Protein AF-A0A386C7F2-F1 (afdb_monomer_lite)

Radius of gyration: 21.05 Å; chains: 1; bounding box: 78×42×38 Å

Foldseek 3Di:
DPPPDDDDDDLVRVLQVLLCCQVVCPPPDQADEDACLQQPLVSVLSNVVSRHDHHPDWDAQPPPVVVVDRPDPRTDQPVNVQVSCVVSVHHDADADPVRDGDDPVVVVCSNPDDDHDDDDDDDDDDDDDDDPPDDD

Structure (mmCIF, N/CA/C/O backbone):
data_AF-A0A386C7F2-F1
#
_entry.id   AF-A0A386C7F2-F1
#
loop_
_atom_site.group_PDB
_atom_site.id
_atom_site.type_symbol
_atom_site.label_atom_id
_atom_site.label_alt_id
_atom_site.label_comp_id
_atom_site.label_asym_id
_atom_site.label_entity_id
_atom_site.label_seq_id
_atom_site.pdbx_PDB_ins_code
_atom_site.Cartn_x
_atom_site.Cartn_y
_atom_site.Cartn_z
_atom_site.occupancy
_atom_site.B_iso_or_equiv
_atom_site.auth_seq_id
_atom_site.auth_comp_id
_atom_site.auth_asym_id
_atom_site.auth_atom_id
_atom_site.pdbx_PDB_model_num
ATOM 1 N N . MET A 1 1 ? 27.296 -16.730 -4.921 1.00 47.94 1 MET A N 1
ATOM 2 C CA . MET A 1 1 ? 26.357 -16.895 -3.782 1.00 47.94 1 MET A CA 1
ATOM 3 C C . MET A 1 1 ? 26.190 -18.396 -3.518 1.00 47.94 1 MET A C 1
ATOM 5 O O . MET A 1 1 ? 25.872 -19.107 -4.457 1.00 47.94 1 MET A O 1
ATOM 9 N N . LYS A 1 2 ? 26.464 -18.918 -2.310 1.00 53.19 2 LYS A N 1
ATOM 10 C CA . LYS A 1 2 ? 26.610 -20.373 -2.024 1.00 53.19 2 LYS A CA 1
ATOM 11 C C . LYS A 1 2 ? 25.296 -21.202 -1.996 1.00 53.19 2 LYS A C 1
ATOM 13 O O . LYS A 1 2 ? 25.261 -22.227 -1.331 1.00 53.19 2 LYS A O 1
ATOM 18 N N . GLY A 1 3 ? 24.215 -20.777 -2.659 1.00 67.56 3 GLY A N 1
ATOM 19 C CA . GLY A 1 3 ? 23.018 -21.607 -2.938 1.00 67.56 3 GLY A CA 1
ATOM 20 C C . GLY A 1 3 ? 22.229 -22.197 -1.751 1.00 67.56 3 GLY A C 1
ATOM 21 O O . GLY A 1 3 ? 21.289 -22.945 -1.975 1.00 67.56 3 GLY A O 1
ATOM 22 N N . ARG A 1 4 ? 22.581 -21.876 -0.500 1.00 80.31 4 ARG A N 1
ATOM 23 C CA . ARG A 1 4 ? 21.990 -22.450 0.729 1.00 80.31 4 ARG A CA 1
ATOM 24 C C . ARG A 1 4 ? 20.792 -21.673 1.288 1.00 80.31 4 ARG A C 1
ATOM 26 O O . ARG A 1 4 ? 20.305 -21.997 2.366 1.00 80.31 4 ARG A O 1
ATOM 33 N N . ALA A 1 5 ? 20.341 -20.624 0.604 1.00 82.00 5 ALA A N 1
ATOM 34 C CA . ALA A 1 5 ? 19.169 -19.874 1.041 1.00 82.00 5 ALA A CA 1
ATOM 35 C C . ALA A 1 5 ? 17.898 -20.688 0.765 1.00 82.00 5 ALA A C 1
ATOM 37 O O . ALA A 1 5 ? 17.754 -21.269 -0.312 1.00 82.00 5 ALA A O 1
ATOM 38 N N . ARG A 1 6 ? 16.963 -20.713 1.727 1.00 85.25 6 ARG A N 1
ATOM 39 C CA . ARG A 1 6 ? 15.634 -21.294 1.499 1.00 85.25 6 ARG A CA 1
ATOM 40 C C . ARG A 1 6 ? 14.963 -20.606 0.311 1.00 85.25 6 ARG A C 1
ATOM 42 O O . ARG A 1 6 ? 15.187 -19.416 0.074 1.00 85.25 6 ARG A O 1
ATOM 49 N N . ARG A 1 7 ? 14.096 -21.333 -0.396 1.00 86.06 7 ARG A N 1
ATOM 50 C CA . ARG A 1 7 ? 13.249 -20.716 -1.422 1.00 86.06 7 ARG A CA 1
ATOM 51 C C . ARG A 1 7 ? 12.414 -19.594 -0.796 1.00 86.06 7 ARG A C 1
ATOM 53 O O . ARG A 1 7 ? 12.020 -19.668 0.373 1.00 86.06 7 ARG A O 1
ATOM 60 N N . GLY A 1 8 ? 12.180 -18.550 -1.589 1.00 86.06 8 GLY A N 1
ATOM 61 C CA . GLY A 1 8 ? 11.250 -17.488 -1.225 1.00 86.06 8 GLY A CA 1
ATOM 62 C C . GLY A 1 8 ? 9.850 -18.050 -0.947 1.00 86.06 8 GLY A C 1
ATOM 63 O O . GLY A 1 8 ? 9.550 -19.171 -1.368 1.00 86.06 8 GLY A O 1
ATOM 64 N N . PRO A 1 9 ? 9.006 -17.298 -0.224 1.00 90.50 9 PRO A N 1
ATOM 65 C CA . PRO A 1 9 ? 7.655 -17.742 0.083 1.00 90.50 9 PRO A CA 1
ATOM 66 C C . PRO A 1 9 ? 6.858 -17.984 -1.201 1.00 90.50 9 PRO A C 1
ATOM 68 O O . PRO A 1 9 ? 6.940 -17.225 -2.167 1.00 90.50 9 PRO A O 1
ATOM 71 N N . THR A 1 10 ? 6.058 -19.039 -1.187 1.00 93.94 10 THR A N 1
ATOM 72 C CA . THR A 1 10 ? 5.025 -19.298 -2.183 1.00 93.94 10 THR A CA 1
ATOM 73 C C . THR A 1 10 ? 3.919 -18.252 -2.086 1.00 93.94 10 THR A C 1
ATOM 75 O O . THR A 1 10 ? 3.683 -17.651 -1.036 1.00 93.94 10 THR A O 1
ATOM 78 N N . PHE A 1 11 ? 3.163 -18.076 -3.167 1.00 93.62 11 PHE A N 1
ATOM 79 C CA . PHE A 1 11 ? 2.005 -17.184 -3.156 1.00 93.62 11 PHE A CA 1
ATOM 80 C C . PHE A 1 11 ? 0.970 -17.562 -2.083 1.00 93.62 11 PHE A C 1
ATOM 82 O O . PHE A 1 11 ? 0.398 -16.691 -1.429 1.00 93.62 11 PHE A O 1
ATOM 89 N N . ARG A 1 12 ? 0.776 -18.865 -1.846 1.00 95.19 12 ARG A N 1
ATOM 90 C CA . ARG A 1 12 ? -0.106 -19.362 -0.785 1.00 95.19 12 ARG A CA 1
ATOM 91 C C . ARG A 1 12 ? 0.358 -18.898 0.594 1.00 95.19 12 ARG A C 1
ATOM 93 O O . ARG A 1 12 ? -0.463 -18.435 1.378 1.00 95.19 12 ARG A O 1
ATOM 100 N N . GLU A 1 13 ? 1.653 -18.995 0.888 1.00 96.06 13 GLU A N 1
ATOM 101 C CA . GLU A 1 13 ? 2.215 -18.509 2.156 1.00 96.06 13 GLU A CA 1
ATOM 102 C C . GLU A 1 13 ? 2.058 -16.993 2.296 1.00 96.06 13 GLU A C 1
ATOM 104 O O . GLU A 1 13 ? 1.713 -16.516 3.375 1.00 96.06 13 GLU A O 1
ATOM 109 N N . VAL A 1 14 ? 2.228 -16.241 1.203 1.00 95.88 14 VAL A N 1
ATOM 110 C CA . VAL A 1 14 ? 1.971 -14.795 1.189 1.00 95.88 14 VAL A CA 1
ATOM 111 C C . VAL A 1 14 ? 0.507 -14.493 1.513 1.00 95.88 14 VAL A C 1
ATOM 113 O O . VAL A 1 14 ? 0.239 -13.660 2.373 1.00 95.88 14 VAL A O 1
ATOM 116 N N . ALA A 1 15 ? -0.460 -15.149 0.875 1.00 96.38 15 ALA A N 1
ATOM 117 C CA . ALA A 1 15 ? -1.873 -14.905 1.166 1.00 96.38 15 ALA A CA 1
ATOM 118 C C . ALA A 1 15 ? -2.226 -15.264 2.622 1.00 96.38 15 ALA A C 1
ATOM 120 O O . ALA A 1 15 ? -2.896 -14.491 3.309 1.00 96.38 15 ALA A O 1
ATOM 121 N N . LEU A 1 16 ? -1.724 -16.402 3.112 1.00 97.62 16 LEU A N 1
ATOM 122 C CA . LEU A 1 16 ? -1.979 -16.869 4.474 1.00 97.62 16 LEU A CA 1
ATOM 123 C C . LEU A 1 16 ? -1.407 -15.930 5.531 1.00 97.62 16 LEU A C 1
ATOM 125 O O . LEU A 1 16 ? -2.105 -15.634 6.496 1.00 97.62 16 LEU A O 1
ATOM 129 N N . ILE A 1 17 ? -0.180 -15.431 5.362 1.00 97.12 17 ILE A N 1
ATOM 130 C CA . ILE A 1 17 ? 0.417 -14.568 6.386 1.00 97.12 17 ILE A CA 1
ATOM 131 C C . ILE A 1 17 ? -0.338 -13.240 6.526 1.00 97.12 17 ILE A C 1
ATOM 133 O O . ILE A 1 17 ? -0.482 -12.745 7.640 1.00 97.12 17 ILE A O 1
ATOM 137 N N . HIS A 1 18 ? -0.899 -12.699 5.438 1.00 98.31 18 HIS A N 1
ATOM 138 C CA . HIS A 1 18 ? -1.748 -11.505 5.509 1.00 98.31 18 HIS A CA 1
ATOM 139 C C . HIS A 1 18 ? -3.086 -11.786 6.213 1.00 98.31 18 HIS A C 1
ATOM 141 O O . HIS A 1 18 ? -3.516 -10.978 7.036 1.00 98.31 18 HIS A O 1
ATOM 147 N N . ALA A 1 19 ? -3.711 -12.942 5.954 1.00 98.38 19 ALA A N 1
ATOM 148 C CA . ALA A 1 19 ? -4.940 -13.351 6.641 1.00 98.38 19 ALA A CA 1
ATOM 149 C C . ALA A 1 19 ? -4.713 -13.569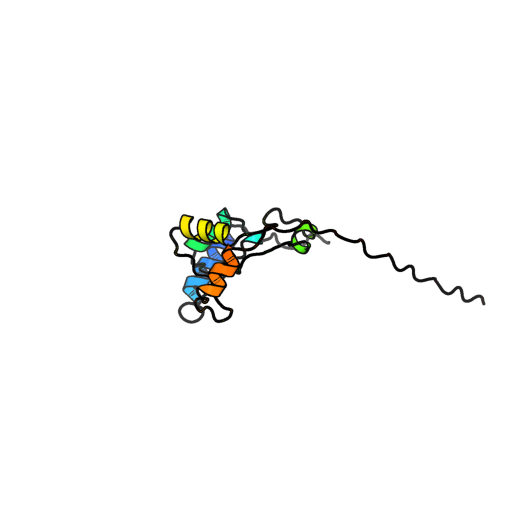 8.140 1.00 98.38 19 ALA A C 1
ATOM 151 O O . ALA A 1 19 ? -5.471 -13.062 8.966 1.00 98.38 19 ALA A O 1
ATOM 152 N N . VAL A 1 20 ? -3.630 -14.262 8.499 1.00 98.44 20 VAL A N 1
ATOM 153 C CA . VAL A 1 20 ? -3.231 -14.459 9.896 1.00 98.44 20 VAL A CA 1
ATOM 154 C C . VAL A 1 20 ? -2.950 -13.118 10.563 1.00 98.44 20 VAL A C 1
ATOM 156 O O . VAL A 1 20 ? -3.462 -12.882 11.651 1.00 98.44 20 VAL A O 1
ATOM 159 N N . ALA A 1 21 ? -2.215 -12.211 9.913 1.00 98.44 21 ALA A N 1
ATOM 160 C CA . ALA A 1 21 ? -1.959 -10.876 10.449 1.00 98.44 21 ALA A CA 1
ATOM 161 C C . ALA A 1 21 ? -3.260 -10.098 10.705 1.00 98.44 21 ALA A C 1
ATOM 163 O O . ALA A 1 21 ? -3.396 -9.469 11.751 1.00 98.44 21 ALA A O 1
ATOM 164 N N . ARG A 1 22 ? -4.248 -10.182 9.800 1.00 98.19 22 ARG A N 1
ATOM 165 C CA . ARG A 1 22 ? -5.560 -9.540 9.990 1.00 98.19 22 ARG A CA 1
ATOM 166 C C . ARG A 1 22 ? -6.264 -10.047 11.239 1.00 98.19 22 ARG A C 1
ATOM 168 O O . ARG A 1 22 ? -6.837 -9.240 11.961 1.00 98.19 22 ARG A O 1
ATOM 175 N N . LEU A 1 23 ? -6.231 -11.351 11.481 1.00 98.06 23 LEU A N 1
ATOM 176 C CA . LEU A 1 23 ? -6.901 -11.950 12.630 1.00 98.06 23 LEU A CA 1
ATOM 177 C C . LEU A 1 23 ? -6.132 -11.703 13.932 1.00 98.06 23 LEU A C 1
ATOM 179 O O . LEU A 1 23 ? -6.721 -11.279 14.918 1.00 98.06 23 LEU A O 1
ATOM 183 N N . ALA A 1 24 ? -4.821 -11.936 13.926 1.00 98.44 24 ALA A N 1
ATOM 184 C CA . ALA A 1 24 ? -3.993 -11.914 15.127 1.00 98.44 24 ALA A CA 1
ATOM 185 C C . ALA A 1 24 ? -3.691 -10.501 15.638 1.00 98.44 24 ALA A C 1
ATOM 187 O O . ALA A 1 24 ? -3.510 -10.312 16.836 1.00 98.44 24 ALA A O 1
ATOM 188 N N . LEU A 1 25 ? -3.598 -9.513 14.742 1.00 98.25 25 LEU A N 1
ATOM 189 C CA . LEU A 1 25 ? -3.231 -8.146 15.118 1.00 98.25 25 LEU A CA 1
ATOM 190 C C . LEU A 1 25 ? -4.444 -7.239 15.344 1.00 98.25 25 LEU A C 1
ATOM 192 O O . LEU A 1 25 ? -4.287 -6.092 15.765 1.00 98.25 25 LEU A O 1
ATOM 196 N N . HIS A 1 26 ? -5.653 -7.724 15.067 1.00 96.62 26 HIS A N 1
ATOM 197 C CA . HIS A 1 26 ? -6.874 -7.001 15.387 1.00 96.62 26 HIS A CA 1
ATOM 198 C C . HIS A 1 26 ? -7.124 -7.025 16.909 1.00 96.62 26 HIS A C 1
ATOM 200 O O . HIS A 1 26 ? -6.976 -8.081 17.518 1.00 96.62 26 HIS A O 1
ATOM 206 N N . PRO A 1 27 ? -7.525 -5.903 17.541 1.00 96.44 27 PRO A N 1
ATOM 207 C CA . PRO A 1 27 ? -7.850 -4.602 16.944 1.00 96.44 27 PRO A CA 1
ATOM 208 C C . PRO A 1 27 ? -6.683 -3.602 16.869 1.00 96.44 27 PRO A C 1
ATOM 210 O O . PRO A 1 27 ? -6.871 -2.496 16.373 1.00 96.44 27 PRO A O 1
ATOM 213 N N . HIS A 1 28 ? -5.492 -3.959 17.347 1.00 97.88 28 HIS A N 1
ATOM 214 C CA . HIS A 1 28 ? -4.406 -3.009 17.614 1.00 97.88 28 HIS A CA 1
ATOM 215 C C . HIS A 1 28 ? -3.678 -2.497 16.365 1.00 97.88 28 HIS A C 1
ATOM 217 O O . HIS A 1 28 ? -3.297 -1.330 16.318 1.00 97.88 28 HIS A O 1
ATOM 223 N N . ILE A 1 29 ? -3.496 -3.340 15.345 1.00 97.50 29 ILE A N 1
ATOM 224 C CA . ILE A 1 29 ? -2.912 -2.939 14.059 1.0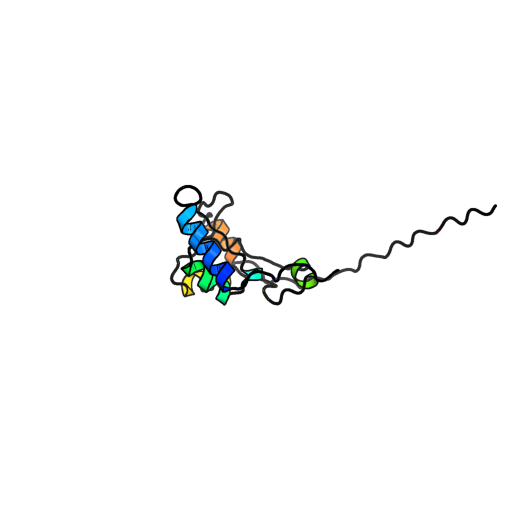0 97.50 29 ILE A CA 1
ATOM 225 C C . ILE A 1 29 ? -3.989 -3.082 12.990 1.00 97.50 29 ILE A C 1
ATOM 227 O O . ILE A 1 29 ? -4.300 -4.167 12.495 1.00 97.50 29 ILE A O 1
ATOM 231 N N . THR A 1 30 ? -4.602 -1.953 12.650 1.00 95.88 30 THR A N 1
ATOM 232 C CA . THR A 1 30 ? -5.768 -1.906 11.761 1.00 95.88 30 THR A CA 1
ATOM 233 C C . THR A 1 30 ? -5.385 -1.878 10.282 1.00 95.88 30 THR A C 1
ATOM 235 O O . THR A 1 30 ? -6.167 -2.342 9.445 1.00 95.88 30 THR A O 1
ATOM 238 N N . SER A 1 31 ? -4.182 -1.401 9.951 1.00 97.12 31 SER A N 1
ATOM 239 C CA . SER A 1 31 ? -3.663 -1.367 8.585 1.00 97.12 31 SER A CA 1
ATOM 240 C C . SER A 1 31 ? -2.661 -2.485 8.318 1.00 97.12 31 SER A C 1
ATOM 242 O O . SER A 1 31 ? -1.685 -2.651 9.046 1.00 97.12 31 SER A O 1
ATOM 244 N N . ILE A 1 32 ? -2.894 -3.234 7.244 1.00 97.88 32 ILE A N 1
ATOM 245 C CA . ILE A 1 32 ? -2.006 -4.278 6.741 1.00 97.88 32 ILE A CA 1
ATOM 246 C C . ILE A 1 32 ? -1.720 -3.960 5.284 1.00 97.88 32 ILE A C 1
ATOM 248 O O . ILE A 1 32 ? -2.638 -3.921 4.458 1.00 97.88 32 ILE A O 1
ATOM 252 N N . GLN A 1 33 ? -0.437 -3.758 4.992 1.00 97.38 33 GLN A N 1
ATOM 253 C CA . GLN A 1 33 ? 0.042 -3.344 3.684 1.00 97.38 33 GLN A CA 1
ATOM 254 C C . GLN A 1 33 ? 0.526 -4.532 2.847 1.00 97.38 33 GLN A C 1
ATOM 256 O O . GLN A 1 33 ? 1.309 -5.348 3.330 1.00 97.38 33 GLN A O 1
ATOM 261 N N . ALA A 1 34 ? 0.154 -4.564 1.566 1.00 96.12 34 ALA A N 1
ATOM 262 C CA . ALA A 1 34 ? 0.767 -5.423 0.557 1.00 96.12 34 ALA A CA 1
ATOM 263 C C . ALA A 1 34 ? 1.446 -4.597 -0.540 1.00 96.12 34 ALA A C 1
ATOM 265 O O . ALA A 1 34 ? 0.945 -3.570 -0.986 1.00 96.12 34 ALA A O 1
ATOM 266 N N . SER A 1 35 ? 2.605 -5.069 -0.997 1.00 92.12 35 SER A N 1
ATOM 267 C CA . SER A 1 35 ? 3.403 -4.388 -2.016 1.00 92.12 35 SER A CA 1
ATOM 268 C C . SER A 1 35 ? 2.982 -4.824 -3.419 1.00 92.12 35 SER A C 1
ATOM 270 O O . SER A 1 35 ? 3.241 -5.959 -3.827 1.00 92.12 35 SER A O 1
ATOM 272 N N . TRP A 1 36 ? 2.362 -3.920 -4.179 1.00 91.62 36 TRP A N 1
ATOM 273 C CA . TRP A 1 36 ? 1.893 -4.219 -5.536 1.00 91.62 36 TRP A CA 1
ATOM 274 C C . TRP A 1 36 ? 3.034 -4.470 -6.532 1.00 91.62 36 TRP A C 1
ATOM 276 O O . TRP A 1 36 ? 2.869 -5.292 -7.427 1.00 91.62 36 TRP A O 1
ATOM 286 N N . VAL A 1 37 ? 4.211 -3.854 -6.350 1.00 89.00 37 VAL A N 1
ATOM 287 C CA . VAL A 1 37 ? 5.393 -4.124 -7.197 1.00 89.00 37 VAL A CA 1
ATOM 288 C C . VAL A 1 37 ? 5.884 -5.564 -7.078 1.00 89.00 37 VAL A C 1
ATOM 290 O O . VAL A 1 37 ? 6.398 -6.129 -8.036 1.00 89.00 37 VAL A O 1
ATOM 293 N N . LYS A 1 38 ? 5.704 -6.184 -5.906 1.00 88.25 38 LYS A N 1
ATOM 294 C CA . LYS A 1 38 ? 6.108 -7.576 -5.671 1.00 88.25 38 LYS A CA 1
ATOM 295 C C . LYS A 1 38 ? 5.056 -8.570 -6.144 1.00 88.25 38 LYS A C 1
ATOM 297 O O . LYS A 1 38 ? 5.406 -9.650 -6.602 1.00 88.25 38 LYS A O 1
ATOM 302 N N . LEU A 1 39 ? 3.782 -8.232 -5.963 1.00 91.44 39 LEU A N 1
ATOM 303 C CA . LEU A 1 39 ? 2.672 -9.176 -6.113 1.00 91.44 39 LEU A CA 1
ATOM 304 C C . LEU A 1 39 ? 1.926 -9.044 -7.441 1.00 91.44 39 LEU A C 1
ATOM 306 O O . LEU A 1 39 ? 1.171 -9.944 -7.802 1.00 91.44 39 LEU A O 1
ATOM 310 N N . GLY A 1 40 ? 2.113 -7.931 -8.150 1.00 91.06 40 GLY A N 1
ATOM 311 C CA . GLY A 1 40 ? 1.322 -7.593 -9.324 1.00 91.06 40 GLY A CA 1
ATOM 312 C C . GLY A 1 40 ? -0.172 -7.398 -9.006 1.00 91.06 40 GLY A C 1
ATOM 313 O O . GLY A 1 40 ? -0.601 -7.515 -7.853 1.00 91.06 40 GLY A O 1
ATOM 314 N N . PRO A 1 41 ? -0.990 -7.089 -10.026 1.00 92.00 41 PRO A N 1
ATOM 315 C CA . PRO A 1 41 ? -2.426 -6.865 -9.855 1.00 92.00 41 PRO A CA 1
ATOM 316 C C . PRO A 1 41 ? -3.166 -8.073 -9.262 1.00 92.00 41 PRO A C 1
ATOM 318 O O . PRO A 1 41 ? -3.914 -7.919 -8.297 1.00 92.00 41 PRO A O 1
ATOM 321 N N . ASP A 1 42 ? -2.908 -9.279 -9.771 1.00 92.88 42 ASP A N 1
ATOM 322 C CA . ASP A 1 42 ? -3.614 -10.492 -9.337 1.00 92.88 42 ASP A CA 1
ATOM 323 C C . ASP A 1 42 ? -3.293 -10.858 -7.888 1.00 92.88 42 ASP A C 1
ATOM 325 O O . ASP A 1 42 ? -4.185 -11.194 -7.099 1.00 92.88 42 ASP A O 1
ATOM 329 N N . GLY A 1 43 ? -2.019 -10.734 -7.506 1.00 94.62 43 GLY A N 1
ATOM 330 C CA . GLY A 1 43 ? -1.595 -10.991 -6.140 1.00 94.62 43 GLY A CA 1
ATOM 331 C C . GLY A 1 43 ? -2.179 -9.978 -5.159 1.00 94.62 43 GLY A C 1
ATOM 332 O O . GLY A 1 43 ? -2.631 -10.360 -4.080 1.00 94.62 43 GLY A O 1
ATOM 333 N N . ILE A 1 44 ? -2.271 -8.706 -5.552 1.00 95.81 44 ILE A N 1
ATOM 334 C CA . ILE A 1 44 ? -2.944 -7.678 -4.752 1.00 95.81 44 ILE A CA 1
ATOM 335 C C . ILE A 1 44 ? -4.437 -7.962 -4.612 1.00 95.81 44 ILE A C 1
ATOM 337 O O . ILE A 1 44 ? -4.958 -7.890 -3.499 1.00 95.81 44 ILE A O 1
ATOM 341 N N . ALA A 1 45 ? -5.122 -8.339 -5.692 1.00 95.12 45 ALA A N 1
ATOM 342 C CA . ALA A 1 45 ? -6.539 -8.685 -5.637 1.00 95.12 45 ALA A CA 1
ATOM 343 C C . ALA A 1 45 ? -6.802 -9.838 -4.652 1.00 95.12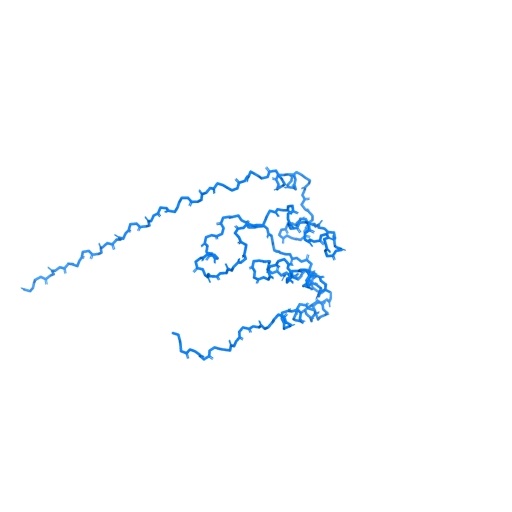 45 ALA A C 1
ATOM 345 O O . ALA A 1 45 ? -7.761 -9.793 -3.879 1.00 95.12 45 ALA A O 1
ATOM 346 N N . ALA A 1 46 ? -5.933 -10.854 -4.626 1.00 95.81 46 ALA A N 1
ATOM 347 C CA . ALA A 1 46 ? -6.015 -11.931 -3.643 1.00 95.81 46 ALA A CA 1
ATOM 348 C C . ALA A 1 46 ? -5.727 -11.454 -2.213 1.00 95.81 46 ALA A C 1
ATOM 350 O O . ALA A 1 46 ? -6.479 -11.778 -1.295 1.00 95.81 46 ALA A O 1
ATOM 351 N N . CYS A 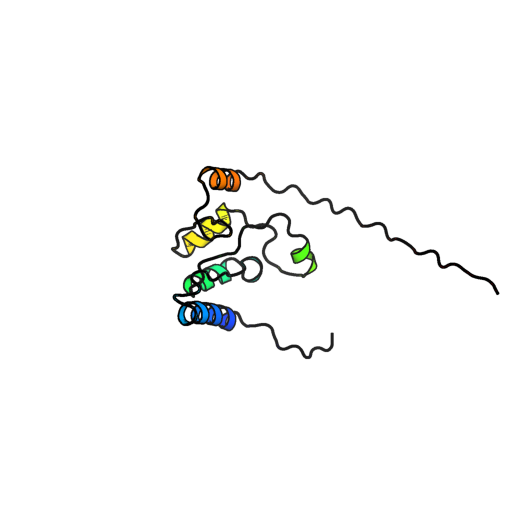1 47 ? -4.685 -10.648 -2.016 1.00 97.56 47 CYS A N 1
ATOM 352 C CA . CYS A 1 47 ? -4.328 -10.098 -0.712 1.00 97.56 47 CYS A CA 1
ATOM 353 C C . CYS A 1 47 ? -5.437 -9.206 -0.121 1.00 97.56 47 CYS A C 1
ATOM 355 O O . CYS A 1 47 ? -5.719 -9.301 1.073 1.00 97.56 47 CYS A O 1
ATOM 357 N N . LEU A 1 48 ? -6.131 -8.405 -0.941 1.00 97.50 48 LEU A N 1
ATOM 358 C CA . LEU A 1 48 ? -7.295 -7.602 -0.526 1.00 97.50 48 LEU A CA 1
ATOM 359 C C . LEU A 1 48 ? -8.462 -8.468 -0.012 1.00 97.50 48 LEU A C 1
ATOM 361 O O . LEU A 1 48 ? -9.200 -8.062 0.894 1.00 97.50 48 LEU A O 1
ATOM 365 N N . ARG A 1 49 ? -8.630 -9.679 -0.561 1.00 95.69 49 ARG A N 1
ATOM 366 C CA . ARG A 1 49 ? -9.581 -10.680 -0.043 1.00 95.69 49 ARG A CA 1
ATOM 367 C C . ARG A 1 49 ? -9.072 -11.362 1.230 1.00 95.69 49 ARG A C 1
ATOM 369 O O . ARG A 1 49 ? -9.879 -11.756 2.061 1.00 95.69 49 ARG A O 1
ATOM 376 N N . ALA A 1 50 ? -7.756 -11.432 1.413 1.00 97.06 50 ALA A N 1
ATOM 377 C CA . ALA A 1 50 ? -7.088 -12.001 2.583 1.00 97.06 50 ALA A CA 1
ATOM 378 C C . ALA A 1 50 ? -6.866 -10.997 3.736 1.00 97.06 50 ALA A C 1
ATOM 380 O O . ALA A 1 50 ? -6.083 -11.265 4.637 1.00 97.06 50 ALA A O 1
ATOM 381 N N . GLY A 1 51 ? -7.534 -9.839 3.736 1.00 96.56 51 GLY A N 1
ATOM 382 C CA . GLY A 1 51 ? -7.516 -8.901 4.868 1.00 96.56 51 GLY A CA 1
ATOM 383 C C . GLY A 1 51 ? -6.544 -7.725 4.749 1.00 96.56 51 GLY A C 1
ATOM 384 O O . GLY A 1 51 ? -6.508 -6.890 5.658 1.00 96.56 51 GLY A O 1
ATOM 385 N N . VAL A 1 52 ? -5.810 -7.605 3.641 1.00 98.19 52 VAL A N 1
ATOM 386 C CA . VAL A 1 52 ? -5.048 -6.390 3.307 1.00 98.19 52 VAL A CA 1
ATOM 387 C C . VAL A 1 52 ? -6.002 -5.235 3.035 1.00 98.19 52 VAL A C 1
ATOM 389 O O . VAL A 1 52 ? -7.042 -5.410 2.402 1.00 98.19 52 VAL A O 1
ATOM 392 N N . ASN A 1 53 ? -5.636 -4.047 3.503 1.00 97.62 53 ASN A N 1
ATOM 393 C CA . ASN A 1 53 ? -6.377 -2.808 3.260 1.00 97.62 53 ASN A CA 1
ATOM 394 C C . ASN A 1 53 ? -5.484 -1.643 2.813 1.00 97.62 53 ASN A C 1
ATOM 396 O O . ASN A 1 53 ? -5.994 -0.545 2.611 1.00 97.62 53 ASN A O 1
ATOM 400 N N . ASP A 1 54 ? -4.185 -1.876 2.632 1.00 97.19 54 ASP A N 1
ATOM 401 C CA . ASP A 1 54 ? -3.231 -0.864 2.197 1.00 97.19 54 ASP A CA 1
ATOM 402 C C . ASP A 1 54 ? -2.318 -1.409 1.091 1.00 97.19 54 ASP A C 1
ATOM 404 O O . ASP A 1 54 ? -1.811 -2.527 1.172 1.00 97.19 54 ASP A O 1
ATOM 408 N N . LEU A 1 55 ? -2.124 -0.623 0.033 1.00 95.50 55 LEU A N 1
ATOM 409 C CA . LEU A 1 55 ? -1.301 -0.986 -1.125 1.00 95.50 55 LEU A CA 1
ATOM 410 C C . LEU A 1 55 ? 0.036 -0.215 -1.156 1.00 95.50 55 LEU A C 1
ATOM 412 O O . LEU A 1 55 ? 0.805 -0.342 -2.110 1.00 95.50 55 LEU A O 1
ATOM 416 N N . GLY A 1 56 ? 0.313 0.591 -0.122 1.00 88.69 56 GLY A N 1
ATOM 417 C CA . GLY A 1 56 ? 1.534 1.375 0.073 1.00 88.69 56 GLY A CA 1
ATOM 418 C C . GLY A 1 56 ? 1.517 2.728 -0.633 1.00 88.69 56 GLY A C 1
ATOM 419 O O . GLY A 1 56 ? 1.695 3.757 0.014 1.00 88.69 56 GLY A O 1
ATOM 420 N N . GLY A 1 57 ? 1.269 2.739 -1.945 1.00 86.25 57 GLY A N 1
ATOM 421 C CA . GLY A 1 57 ? 1.190 3.967 -2.738 1.00 86.25 57 GLY A CA 1
ATOM 422 C C . GLY A 1 57 ? 1.576 3.778 -4.204 1.00 86.25 57 GLY A C 1
ATOM 423 O O . GLY A 1 57 ? 1.895 2.676 -4.654 1.00 86.25 57 GLY A O 1
ATOM 424 N N . THR A 1 58 ? 1.532 4.868 -4.958 1.00 86.38 58 THR A N 1
ATOM 425 C CA . THR A 1 58 ? 1.920 4.920 -6.372 1.00 86.38 58 THR A CA 1
ATOM 426 C C . THR A 1 58 ? 3.431 5.078 -6.515 1.00 86.38 58 THR A C 1
ATOM 428 O O . THR A 1 58 ? 4.052 5.764 -5.706 1.00 86.38 58 THR A O 1
ATOM 431 N N . LEU A 1 59 ? 4.020 4.481 -7.552 1.00 81.69 59 LEU A N 1
ATOM 432 C CA . LEU A 1 59 ? 5.426 4.701 -7.911 1.00 81.69 59 LEU A CA 1
ATOM 433 C C . LEU A 1 59 ? 5.521 5.300 -9.307 1.00 81.69 59 LEU A C 1
ATOM 435 O O . LEU A 1 59 ? 4.696 4.998 -10.172 1.00 81.69 59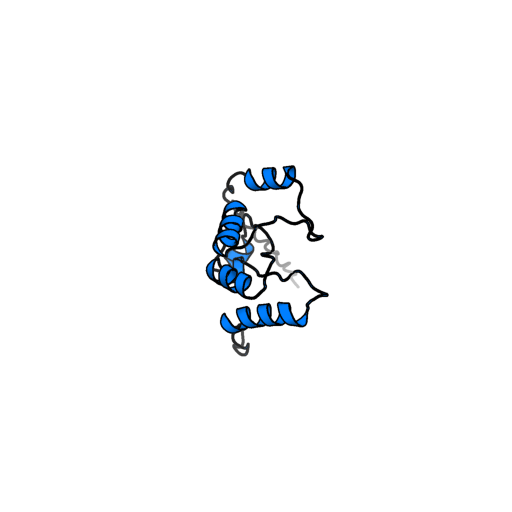 LEU A O 1
ATOM 439 N N . MET A 1 60 ? 6.551 6.121 -9.485 1.00 73.25 60 MET A N 1
ATOM 440 C CA . MET A 1 60 ? 6.880 6.858 -10.697 1.00 73.25 60 MET A CA 1
ATOM 441 C C . MET A 1 60 ? 8.386 6.718 -10.944 1.00 73.25 60 MET A C 1
ATOM 443 O O . MET A 1 60 ? 9.170 7.020 -10.049 1.00 73.25 60 MET A O 1
ATOM 447 N N . ASN A 1 61 ? 8.793 6.277 -12.139 1.00 62.62 61 ASN A N 1
ATOM 448 C CA . ASN A 1 61 ? 10.201 6.166 -12.552 1.00 62.62 61 ASN A CA 1
ATOM 449 C C . ASN A 1 61 ? 11.094 5.290 -11.644 1.00 62.62 61 ASN A C 1
ATOM 451 O O . ASN A 1 61 ? 12.189 5.682 -11.244 1.00 62.62 61 ASN A O 1
ATOM 455 N N . GLU A 1 62 ? 10.669 4.056 -11.364 1.00 58.59 62 GLU A N 1
ATOM 456 C CA . GLU A 1 62 ? 11.414 3.145 -10.485 1.00 58.59 62 GLU A CA 1
ATOM 457 C C . GLU A 1 62 ? 12.603 2.457 -11.205 1.00 58.59 62 GLU A C 1
ATOM 459 O O . GLU A 1 62 ? 12.482 1.383 -11.804 1.00 58.59 62 GLU A O 1
ATOM 464 N N . THR A 1 63 ? 13.790 3.069 -11.153 1.00 55.84 63 THR A N 1
ATOM 465 C CA . THR A 1 63 ? 15.036 2.546 -11.758 1.00 55.84 63 THR A CA 1
ATOM 466 C C . THR A 1 63 ? 15.734 1.466 -10.917 1.00 55.84 63 THR A C 1
ATOM 468 O O . THR A 1 63 ? 16.477 0.643 -11.465 1.00 55.84 63 THR A O 1
ATOM 471 N N . ILE A 1 64 ? 15.470 1.390 -9.607 1.00 56.34 64 ILE A N 1
ATOM 472 C CA . ILE A 1 64 ? 16.094 0.399 -8.709 1.00 56.34 64 ILE A CA 1
ATOM 473 C C . ILE A 1 64 ? 15.489 -0.992 -8.942 1.00 56.34 64 ILE A C 1
ATOM 475 O O . ILE A 1 64 ? 16.215 -1.969 -9.127 1.00 56.34 64 ILE A O 1
ATOM 479 N N . THR A 1 65 ? 14.160 -1.082 -9.033 1.00 51.75 65 THR A 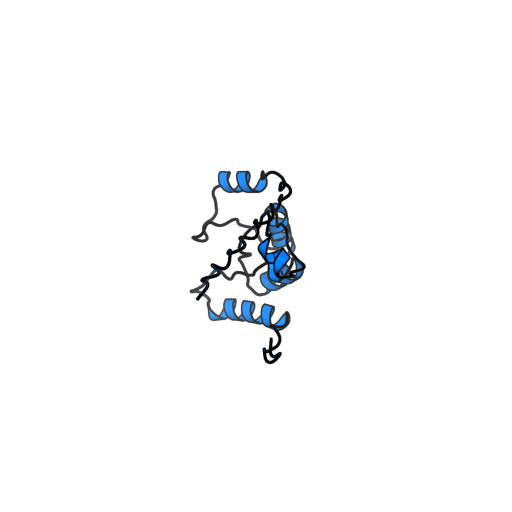N 1
ATOM 480 C CA . THR A 1 65 ? 13.445 -2.346 -9.291 1.00 51.75 65 THR A CA 1
ATOM 481 C C . THR A 1 65 ? 13.788 -2.942 -10.667 1.00 51.75 65 THR A C 1
ATOM 483 O O . THR A 1 65 ? 13.914 -4.163 -10.791 1.00 51.75 65 THR A O 1
ATOM 486 N N . ARG A 1 66 ? 14.060 -2.087 -11.671 1.00 51.56 66 ARG A N 1
ATOM 487 C CA . ARG A 1 66 ? 14.595 -2.485 -12.991 1.00 51.56 66 ARG A CA 1
ATOM 488 C C . ARG A 1 66 ? 15.913 -3.251 -12.861 1.00 51.56 66 ARG A C 1
ATOM 490 O O . ARG A 1 66 ? 16.081 -4.299 -13.474 1.00 51.56 66 ARG A O 1
ATOM 497 N N . SER A 1 67 ? 16.831 -2.733 -12.048 1.00 51.88 67 SER A N 1
ATOM 498 C CA . SER A 1 67 ? 18.171 -3.307 -11.866 1.00 51.88 67 SER A CA 1
ATOM 499 C C . SER A 1 67 ? 18.146 -4.603 -11.043 1.00 51.88 67 SER A C 1
ATOM 501 O O . SER A 1 67 ? 19.061 -5.416 -11.143 1.00 51.88 67 SER A O 1
ATOM 503 N N . ALA A 1 68 ? 17.085 -4.813 -10.253 1.00 52.94 68 ALA A N 1
ATOM 504 C CA . ALA A 1 68 ? 16.883 -5.984 -9.400 1.00 52.94 68 ALA A CA 1
ATOM 505 C C . ALA A 1 68 ? 16.072 -7.126 -10.057 1.00 52.94 68 ALA A C 1
ATOM 507 O O . ALA A 1 68 ? 15.869 -8.161 -9.422 1.00 52.94 68 ALA A O 1
ATOM 508 N N . GLY A 1 69 ? 15.618 -6.968 -11.308 1.00 46.84 69 GLY A N 1
ATOM 509 C CA . GLY A 1 69 ? 14.996 -8.044 -12.093 1.00 46.84 69 GLY A CA 1
ATOM 510 C C . GLY A 1 69 ? 13.518 -8.331 -11.799 1.00 46.84 69 GLY A C 1
ATOM 511 O O . GLY A 1 69 ? 13.041 -9.416 -12.131 1.00 46.84 69 GLY A O 1
ATOM 512 N N . ALA A 1 70 ? 12.771 -7.405 -11.185 1.00 55.41 70 ALA A N 1
ATOM 513 C CA . ALA A 1 70 ? 11.328 -7.598 -11.018 1.00 55.41 70 ALA A CA 1
ATOM 514 C C . ALA A 1 70 ? 10.572 -7.299 -12.328 1.00 55.41 70 ALA A C 1
ATOM 516 O O . ALA A 1 70 ? 10.816 -6.287 -12.983 1.00 55.41 70 ALA A O 1
ATOM 517 N N . ALA A 1 71 ? 9.633 -8.176 -12.695 1.00 51.69 71 ALA A N 1
ATOM 518 C CA . ALA A 1 71 ? 8.885 -8.102 -13.955 1.00 51.69 71 ALA A CA 1
ATOM 519 C C . ALA A 1 71 ? 7.665 -7.158 -13.917 1.00 51.69 71 ALA A C 1
ATOM 521 O O . ALA A 1 71 ? 7.080 -6.862 -14.959 1.00 51.69 71 ALA A O 1
ATOM 522 N N . HIS A 1 72 ? 7.254 -6.689 -12.734 1.00 55.06 72 HIS A N 1
ATOM 523 C CA . HIS A 1 72 ? 6.048 -5.881 -12.555 1.00 55.06 72 HIS A CA 1
ATOM 524 C C . HIS A 1 72 ? 6.371 -4.479 -12.030 1.00 55.06 72 HIS A C 1
ATOM 526 O O . HIS A 1 72 ? 7.067 -4.331 -11.031 1.00 55.06 72 HIS A O 1
ATOM 532 N N . GLY A 1 73 ? 5.778 -3.463 -12.669 1.00 56.75 73 GLY A N 1
ATOM 533 C CA . GLY A 1 73 ? 5.616 -2.131 -12.088 1.00 56.75 73 GLY A CA 1
ATOM 534 C C . GLY A 1 73 ? 6.747 -1.142 -12.327 1.00 56.75 73 GLY A C 1
ATOM 535 O O . GLY A 1 73 ? 7.538 -0.882 -11.432 1.00 56.75 73 GLY A O 1
ATOM 536 N N . GLN A 1 74 ? 6.767 -0.523 -13.508 1.00 63.72 74 GLN A N 1
ATOM 537 C CA . GLN A 1 74 ? 7.548 0.702 -13.743 1.00 63.72 74 GLN A CA 1
ATOM 538 C C . GLN A 1 74 ? 6.798 1.952 -13.263 1.00 63.72 74 GLN A C 1
ATOM 540 O O . GLN A 1 74 ? 7.406 2.956 -12.899 1.00 63.72 74 GLN A O 1
ATOM 545 N N . GLU A 1 75 ? 5.471 1.850 -13.236 1.00 77.56 75 GLU A N 1
ATOM 546 C CA . GLU A 1 75 ? 4.556 2.907 -12.849 1.00 77.56 75 GLU A CA 1
ATOM 547 C C . GLU A 1 75 ? 3.229 2.283 -12.401 1.00 77.56 75 GLU A C 1
ATOM 549 O O . GLU A 1 75 ? 2.723 1.332 -13.012 1.00 77.56 75 GLU A O 1
ATOM 554 N N . MET A 1 76 ? 2.650 2.832 -11.337 1.00 86.94 76 MET A N 1
ATOM 555 C CA . MET A 1 76 ? 1.258 2.586 -10.967 1.00 86.94 76 MET A CA 1
ATOM 556 C C . MET A 1 76 ? 0.591 3.931 -10.767 1.00 86.94 76 MET A C 1
ATOM 558 O O . MET A 1 76 ? 0.754 4.549 -9.718 1.00 86.94 76 MET A O 1
ATOM 562 N N . LEU A 1 77 ? -0.163 4.356 -11.776 1.00 90.06 77 LEU A N 1
ATOM 563 C CA . LEU A 1 77 ? -0.978 5.556 -11.695 1.00 90.06 77 LEU A CA 1
ATOM 564 C C . LEU A 1 77 ? -2.088 5.396 -10.641 1.00 90.06 77 LEU A C 1
ATOM 566 O O . LEU A 1 77 ? -2.597 4.277 -10.457 1.00 90.06 77 LEU A O 1
ATOM 570 N N . PRO A 1 78 ? -2.503 6.485 -9.970 1.00 92.31 78 PRO A N 1
ATOM 571 C CA . PRO A 1 78 ? -3.583 6.436 -8.990 1.00 92.31 78 PRO A CA 1
ATOM 572 C C . PRO A 1 78 ? -4.868 5.810 -9.552 1.00 92.31 78 PRO A C 1
ATOM 574 O O . PRO A 1 78 ? -5.478 4.978 -8.890 1.00 92.31 78 PRO A O 1
ATOM 577 N N . GLU A 1 79 ? -5.242 6.107 -10.798 1.00 92.69 79 GLU A N 1
ATOM 578 C CA . GLU A 1 79 ? -6.439 5.584 -11.470 1.00 92.69 79 GLU A CA 1
ATOM 579 C C . GLU A 1 79 ? -6.392 4.062 -11.612 1.00 92.69 79 GLU A C 1
ATOM 581 O O . GLU A 1 79 ? -7.396 3.372 -11.401 1.00 92.69 79 GLU A O 1
ATOM 586 N N . ARG A 1 80 ? -5.213 3.515 -11.940 1.00 91.88 80 ARG A N 1
ATOM 587 C CA . ARG A 1 80 ? -5.008 2.064 -12.062 1.00 91.88 80 ARG A CA 1
ATOM 588 C C . ARG A 1 80 ? -5.106 1.395 -10.698 1.00 91.88 80 ARG A C 1
ATOM 590 O O . ARG A 1 80 ? -5.754 0.355 -10.579 1.00 91.88 80 ARG A O 1
ATOM 597 N N . MET A 1 81 ? -4.531 2.014 -9.668 1.00 94.12 81 MET A N 1
ATOM 598 C CA . MET A 1 81 ? -4.657 1.533 -8.294 1.00 94.12 81 MET A CA 1
ATOM 599 C C . MET A 1 81 ? -6.116 1.551 -7.829 1.00 94.12 81 MET A C 1
ATOM 601 O O . MET A 1 81 ? -6.600 0.556 -7.290 1.00 94.12 81 MET A O 1
ATOM 605 N N . GLU A 1 82 ? -6.849 2.638 -8.074 1.00 95.44 82 GLU A N 1
ATOM 606 C CA . GLU A 1 82 ? -8.259 2.711 -7.702 1.00 95.44 82 GLU A CA 1
ATOM 607 C C . GLU A 1 82 ? -9.109 1.687 -8.469 1.00 95.44 82 GLU A C 1
ATOM 609 O O . GLU A 1 82 ? -10.002 1.075 -7.886 1.00 95.44 82 GLU A O 1
ATOM 614 N N . THR A 1 83 ? -8.823 1.465 -9.755 1.00 95.06 83 THR A N 1
ATOM 615 C CA . THR A 1 83 ? -9.496 0.445 -10.577 1.00 95.06 83 THR A CA 1
ATOM 616 C C . THR A 1 83 ? -9.282 -0.954 -10.008 1.00 95.06 83 THR A C 1
ATOM 618 O O . THR A 1 83 ? -10.242 -1.710 -9.872 1.00 95.06 83 THR A O 1
ATOM 621 N N . LEU A 1 84 ? -8.053 -1.280 -9.602 1.00 94.31 84 LEU A N 1
ATOM 622 C CA . LEU A 1 84 ? -7.720 -2.556 -8.967 1.00 94.31 84 LEU A CA 1
ATOM 623 C C . LEU A 1 84 ? -8.430 -2.744 -7.617 1.00 94.31 84 LEU A C 1
ATOM 625 O O . LEU A 1 84 ? -8.933 -3.823 -7.314 1.00 94.31 84 LEU A O 1
ATOM 629 N N . ILE A 1 85 ? -8.502 -1.694 -6.798 1.00 96.56 85 ILE A N 1
ATOM 630 C CA . ILE A 1 85 ? -9.219 -1.754 -5.518 1.00 96.56 85 ILE A CA 1
ATOM 631 C C . ILE A 1 85 ? -10.721 -1.981 -5.760 1.00 96.56 85 ILE A C 1
ATOM 633 O O . ILE A 1 85 ? -11.335 -2.823 -5.100 1.00 96.56 85 ILE A O 1
ATOM 637 N N . ARG A 1 86 ? -11.311 -1.265 -6.726 1.00 97.19 86 ARG A N 1
ATOM 638 C CA . ARG A 1 86 ? -12.730 -1.407 -7.088 1.00 97.19 86 ARG A CA 1
ATOM 639 C C . ARG A 1 86 ? -13.045 -2.780 -7.674 1.00 97.19 86 ARG A C 1
ATOM 641 O O . ARG A 1 86 ? -14.072 -3.347 -7.314 1.00 97.19 86 ARG A O 1
ATOM 648 N N . SER A 1 87 ? -12.176 -3.339 -8.519 1.00 94.50 87 SER A N 1
ATOM 649 C CA . SER A 1 87 ? -12.382 -4.678 -9.093 1.00 94.50 87 SER A CA 1
ATOM 650 C C . SER A 1 87 ? -12.375 -5.781 -8.030 1.00 94.50 87 SER A C 1
ATOM 652 O O . SER A 1 87 ? -13.019 -6.812 -8.203 1.00 94.50 87 SER A O 1
ATOM 654 N N . ALA A 1 88 ? -11.727 -5.541 -6.886 1.00 93.81 88 ALA A N 1
ATOM 655 C CA . ALA A 1 88 ? -11.790 -6.399 -5.706 1.00 93.81 88 ALA A CA 1
ATOM 656 C C . ALA A 1 88 ? -13.012 -6.130 -4.795 1.00 93.81 88 ALA A C 1
ATOM 658 O O . ALA A 1 88 ? -13.064 -6.652 -3.679 1.00 93.81 88 ALA A O 1
ATOM 659 N N . GLY A 1 89 ? -13.980 -5.308 -5.222 1.00 95.69 89 GLY A N 1
ATOM 660 C CA . GLY A 1 89 ? -15.190 -4.984 -4.457 1.00 95.69 89 GLY A CA 1
ATOM 661 C C . GLY A 1 89 ? -14.945 -4.068 -3.253 1.00 95.69 89 GLY A C 1
ATOM 662 O O . GLY A 1 89 ? -15.715 -4.081 -2.292 1.00 95.69 89 GLY A O 1
ATOM 663 N N . ARG A 1 90 ? -13.852 -3.294 -3.255 1.00 96.62 90 ARG A N 1
ATOM 664 C CA . ARG A 1 90 ? -13.477 -2.386 -2.159 1.00 96.62 90 ARG A CA 1
ATOM 665 C C . ARG A 1 90 ? -13.593 -0.921 -2.582 1.00 96.62 90 ARG A C 1
ATOM 667 O O . ARG A 1 90 ? -13.563 -0.584 -3.764 1.00 96.62 90 ARG A O 1
ATOM 674 N N . ARG A 1 91 ? -13.698 -0.026 -1.593 1.00 97.12 91 ARG A N 1
ATOM 675 C CA . ARG A 1 91 ? -13.703 1.426 -1.813 1.00 97.12 91 ARG A CA 1
ATOM 676 C C . ARG A 1 91 ? -12.273 1.973 -1.705 1.00 97.12 91 ARG A C 1
ATOM 678 O O . ARG A 1 91 ? -11.693 1.858 -0.626 1.00 97.12 91 ARG A O 1
ATOM 685 N N . PRO A 1 92 ? -11.706 2.571 -2.766 1.00 96.56 92 PRO A N 1
ATOM 686 C CA . PRO A 1 92 ? -10.389 3.188 -2.691 1.00 96.56 92 PRO A CA 1
ATOM 687 C C . PRO A 1 92 ? -10.423 4.454 -1.836 1.00 96.56 92 PRO A C 1
ATOM 689 O O . PRO A 1 92 ? -11.341 5.267 -1.947 1.00 96.56 92 PRO A O 1
ATOM 692 N N . VAL A 1 93 ? -9.400 4.616 -0.998 1.00 96.00 93 VAL A N 1
ATOM 693 C CA . VAL A 1 93 ? -9.160 5.817 -0.196 1.00 96.00 93 VAL A CA 1
ATOM 694 C C . VAL A 1 93 ? -7.674 6.136 -0.279 1.00 96.00 93 VAL A C 1
ATOM 696 O O . VAL A 1 93 ? -6.838 5.300 0.058 1.00 96.00 93 VAL A O 1
ATOM 699 N N . GLN A 1 94 ? -7.344 7.343 -0.733 1.00 96.25 94 GLN A N 1
ATOM 700 C CA . GLN A 1 94 ? -5.981 7.854 -0.647 1.00 96.25 94 GLN A CA 1
ATOM 701 C C . GLN A 1 94 ? -5.746 8.373 0.773 1.00 96.25 94 GLN A C 1
ATOM 703 O O . GLN A 1 94 ? -6.585 9.100 1.314 1.00 96.25 94 GLN A O 1
ATOM 708 N N . ARG A 1 95 ? -4.618 7.979 1.371 1.00 95.88 95 ARG A N 1
ATOM 709 C CA . ARG A 1 95 ? -4.326 8.218 2.787 1.00 95.88 95 ARG A CA 1
ATOM 710 C C . ARG A 1 95 ? -3.115 9.117 3.020 1.00 95.88 95 ARG A C 1
ATOM 712 O O . ARG A 1 95 ? -2.202 9.162 2.196 1.00 95.88 95 ARG A O 1
ATOM 719 N N . THR A 1 96 ? -3.092 9.782 4.169 1.00 95.75 96 THR A N 1
ATOM 720 C CA . THR A 1 96 ? -1.886 10.398 4.736 1.00 95.75 96 THR A CA 1
ATOM 721 C C . THR A 1 96 ? -0.984 9.330 5.376 1.00 95.75 96 THR A C 1
ATOM 723 O O . THR A 1 96 ? -1.321 8.140 5.436 1.00 95.75 96 THR A O 1
ATOM 726 N N . THR A 1 97 ? 0.186 9.736 5.877 1.00 93.44 97 THR A N 1
ATOM 727 C CA . THR A 1 97 ? 1.062 8.868 6.686 1.00 93.44 97 THR A CA 1
ATOM 728 C C . THR A 1 97 ? 0.414 8.445 8.006 1.00 93.44 97 THR A C 1
ATOM 730 O O . THR A 1 97 ? 0.746 7.385 8.526 1.00 93.44 97 THR A O 1
ATOM 733 N N . LEU A 1 98 ? -0.549 9.227 8.501 1.00 95.19 98 LEU A N 1
ATOM 734 C CA . LEU A 1 98 ? -1.345 8.938 9.695 1.00 95.19 98 LEU A CA 1
ATOM 735 C C . LEU A 1 98 ? -2.598 8.094 9.395 1.00 95.19 98 LEU A C 1
ATOM 737 O O . LEU A 1 98 ? -3.434 7.911 10.269 1.00 95.19 98 LEU A O 1
ATOM 741 N N . TYR A 1 99 ? -2.728 7.559 8.173 1.00 94.38 99 TYR A N 1
ATOM 742 C CA . TYR A 1 99 ? -3.878 6.762 7.717 1.00 94.38 99 TYR A CA 1
ATOM 743 C C . TYR A 1 99 ? -5.219 7.515 7.665 1.00 94.38 99 TYR A C 1
ATOM 745 O O . TYR A 1 99 ? -6.279 6.896 7.584 1.00 94.38 99 TYR A O 1
ATOM 753 N N . GLU A 1 100 ? -5.181 8.844 7.625 1.00 95.75 100 GLU A N 1
ATOM 754 C CA . GLU A 1 100 ? -6.367 9.686 7.450 1.00 95.75 100 GLU A CA 1
ATOM 755 C C . GLU A 1 100 ? -6.668 9.915 5.967 1.00 95.75 100 GLU A C 1
ATOM 757 O O . GLU A 1 100 ? -5.780 9.805 5.120 1.00 95.75 100 GLU A O 1
ATOM 762 N N . ALA A 1 101 ? -7.912 10.266 5.636 1.00 95.44 101 ALA A N 1
ATOM 763 C CA . ALA A 1 101 ? -8.268 10.644 4.272 1.00 95.44 101 ALA A CA 1
ATOM 764 C C . ALA A 1 101 ? -7.520 11.918 3.844 1.00 95.44 101 ALA A C 1
ATOM 766 O O . ALA A 1 101 ? -7.436 12.888 4.595 1.00 95.44 101 ALA A O 1
ATOM 767 N N . VAL A 1 102 ? -6.993 11.935 2.618 1.00 96.19 102 VAL A N 1
ATOM 768 C CA . VAL A 1 102 ? -6.374 13.147 2.057 1.00 96.19 102 VAL A CA 1
ATOM 769 C C . VAL A 1 102 ? -7.420 14.199 1.679 1.00 96.19 102 VAL A C 1
ATOM 771 O O . VAL A 1 102 ? -8.572 13.876 1.380 1.00 96.19 102 VAL A O 1
ATOM 774 N N . SER A 1 103 ? -7.004 15.468 1.615 1.00 96.94 103 SER A N 1
ATOM 775 C CA . SER A 1 103 ? -7.868 16.548 1.132 1.00 96.94 103 SER A CA 1
ATOM 776 C C . SER A 1 103 ? -8.283 16.341 -0.331 1.00 96.94 103 SER A C 1
ATOM 778 O O . SER A 1 103 ? -7.555 15.752 -1.139 1.00 96.94 103 SER A O 1
ATOM 780 N N . ALA A 1 104 ? -9.449 16.879 -0.701 1.00 95.56 104 ALA A N 1
ATOM 781 C CA . ALA A 1 104 ? -9.955 16.808 -2.073 1.00 95.56 104 ALA A CA 1
ATOM 782 C C . ALA A 1 104 ? -8.978 17.429 -3.085 1.00 95.56 104 ALA A C 1
ATOM 784 O O . ALA A 1 104 ? -8.814 16.916 -4.190 1.00 95.56 104 ALA A O 1
ATOM 785 N N . GLU A 1 105 ? -8.296 18.505 -2.693 1.00 96.50 105 GLU A N 1
ATOM 786 C CA . GLU A 1 105 ? -7.247 19.130 -3.495 1.00 96.50 105 GLU A CA 1
ATOM 787 C C . GLU A 1 105 ? -6.093 18.163 -3.771 1.00 96.50 105 GLU A C 1
ATOM 789 O O . GLU A 1 105 ? -5.751 17.947 -4.933 1.00 96.50 105 GLU A O 1
ATOM 794 N N . ARG A 1 106 ? -5.545 17.515 -2.733 1.00 94.75 106 ARG A N 1
ATOM 795 C CA . ARG A 1 106 ? -4.449 16.547 -2.891 1.00 94.75 106 ARG A CA 1
ATOM 796 C C . ARG A 1 106 ? -4.847 15.374 -3.777 1.00 94.75 106 ARG A C 1
ATOM 798 O O . ARG A 1 106 ? -4.042 14.948 -4.604 1.00 94.75 106 ARG A O 1
ATOM 805 N N . ARG A 1 107 ? -6.088 14.895 -3.658 1.00 94.56 107 ARG A N 1
ATOM 806 C CA . ARG A 1 107 ? -6.612 13.847 -4.539 1.00 94.56 107 ARG A CA 1
ATOM 807 C C . ARG A 1 107 ? -6.691 14.311 -5.996 1.00 94.56 107 ARG A C 1
ATOM 809 O O . ARG A 1 107 ? -6.263 13.574 -6.878 1.00 94.56 107 ARG A O 1
ATOM 816 N N . ARG A 1 108 ? -7.188 15.527 -6.262 1.00 94.75 108 ARG A N 1
ATOM 817 C CA . ARG A 1 108 ? -7.230 16.091 -7.626 1.00 94.75 108 ARG A CA 1
ATOM 818 C C . ARG A 1 108 ? -5.837 16.223 -8.232 1.00 94.75 108 ARG A C 1
ATOM 820 O O . ARG A 1 108 ? -5.645 15.798 -9.361 1.00 94.75 108 ARG A O 1
ATOM 827 N N . VAL A 1 109 ? -4.876 16.762 -7.478 1.00 92.88 109 VAL A N 1
ATOM 828 C CA . VAL A 1 109 ? -3.484 16.903 -7.938 1.00 92.88 109 VAL A CA 1
ATOM 829 C C . VAL A 1 109 ? -2.893 15.542 -8.302 1.00 92.88 109 VAL A C 1
ATOM 831 O O . VAL A 1 109 ? -2.240 15.417 -9.330 1.00 92.88 109 VAL A O 1
ATOM 834 N N . SER A 1 110 ? -3.163 14.510 -7.497 1.00 91.44 110 SER A N 1
ATOM 835 C CA . SER A 1 110 ? -2.687 13.153 -7.771 1.00 91.44 110 SER A CA 1
ATOM 836 C C . SER A 1 110 ? -3.231 12.588 -9.088 1.00 91.44 110 SER A C 1
ATOM 838 O O . SER A 1 110 ? -2.474 11.961 -9.817 1.00 91.44 110 SER A O 1
ATOM 840 N N . LEU A 1 111 ? -4.518 12.801 -9.381 1.00 90.94 111 LEU A N 1
ATOM 841 C CA . LEU A 1 111 ? -5.194 12.293 -10.587 1.00 90.94 111 LEU A CA 1
ATOM 842 C C . LEU A 1 111 ? -4.896 13.119 -11.853 1.00 90.94 111 LEU A C 1
ATOM 844 O O . LEU A 1 111 ? -5.212 12.714 -12.963 1.00 90.94 111 LEU A O 1
ATOM 848 N N . ALA A 1 112 ? -4.326 14.312 -11.689 1.00 90.38 112 ALA A N 1
ATOM 849 C CA . ALA A 1 112 ? -3.960 15.207 -12.785 1.00 90.38 112 ALA A CA 1
ATOM 850 C C . ALA A 1 112 ? -2.448 15.195 -13.072 1.00 90.38 112 ALA A C 1
ATOM 852 O O . ALA A 1 112 ? -1.935 16.110 -13.718 1.00 90.38 112 ALA A O 1
ATOM 853 N N . ALA A 1 113 ? -1.717 14.201 -12.559 1.00 84.44 113 ALA A N 1
ATOM 854 C CA . ALA A 1 113 ? -0.283 14.085 -12.786 1.00 84.44 113 ALA A CA 1
ATOM 855 C C . ALA A 1 113 ? 0.015 13.895 -14.283 1.00 84.44 113 ALA A C 1
ATOM 857 O O . ALA A 1 113 ? -0.610 13.077 -14.957 1.00 84.44 113 ALA A O 1
ATOM 858 N N . ALA A 1 114 ? 0.980 14.658 -14.800 1.00 83.00 114 ALA A N 1
ATOM 859 C CA . ALA A 1 114 ? 1.438 14.503 -16.176 1.00 83.00 114 ALA A CA 1
ATOM 860 C C . ALA A 1 114 ? 2.100 13.123 -16.382 1.00 83.00 114 ALA A C 1
ATOM 862 O O . ALA A 1 114 ? 2.679 12.588 -15.431 1.00 83.00 114 ALA A O 1
ATOM 863 N N . PRO A 1 115 ? 2.060 12.560 -17.606 1.00 78.62 115 PRO A N 1
ATOM 864 C CA . PRO A 1 115 ? 2.772 11.326 -17.925 1.00 78.62 115 PRO A CA 1
ATOM 865 C C . PRO A 1 115 ? 4.263 11.425 -17.594 1.00 78.62 115 PRO A C 1
ATOM 867 O O . PRO A 1 115 ? 4.867 12.494 -17.718 1.00 78.62 115 PRO A O 1
ATOM 870 N N . LEU A 1 116 ? 4.869 10.302 -17.206 1.00 73.00 116 LEU A N 1
ATOM 871 C CA . LEU A 1 116 ? 6.295 10.273 -16.899 1.00 73.00 116 LEU A CA 1
ATOM 872 C C . LEU A 1 116 ? 7.134 10.608 -18.130 1.00 73.00 116 LEU A C 1
ATOM 874 O O . LEU A 1 116 ? 7.019 9.973 -19.177 1.00 73.00 116 LEU A O 1
ATOM 878 N N . ALA A 1 117 ? 8.023 11.587 -17.968 1.00 73.38 117 ALA A N 1
ATOM 879 C CA . ALA A 1 117 ? 9.089 11.833 -18.923 1.00 73.38 117 ALA A CA 1
ATOM 880 C C . ALA A 1 117 ? 10.117 10.693 -18.873 1.00 73.38 117 ALA A C 1
ATOM 882 O O . ALA A 1 117 ? 10.392 10.125 -17.808 1.00 73.38 117 ALA A O 1
ATOM 883 N N . GLU A 1 118 ? 10.703 10.381 -20.027 1.00 69.19 118 GLU A N 1
ATOM 884 C CA . GLU A 1 118 ? 11.712 9.335 -20.144 1.00 69.19 118 GLU A CA 1
ATOM 885 C C . GLU A 1 118 ? 12.971 9.694 -19.337 1.00 69.19 118 GLU A C 1
ATOM 887 O O . GLU A 1 118 ? 13.503 10.804 -19.419 1.00 69.19 118 GLU A O 1
ATOM 892 N N . VAL A 1 119 ? 13.452 8.750 -18.524 1.00 67.56 119 VAL A N 1
ATOM 893 C CA . VAL A 1 119 ? 14.634 8.970 -17.682 1.00 67.56 119 VAL A CA 1
ATOM 894 C C . VAL A 1 119 ? 15.902 8.849 -18.524 1.00 67.56 119 VAL A C 1
ATOM 896 O O . VAL A 1 119 ? 16.329 7.742 -18.864 1.00 67.56 119 VAL A O 1
ATOM 899 N N . VAL A 1 120 ? 16.560 9.979 -18.782 1.00 71.94 120 VAL A N 1
ATOM 900 C CA . VAL A 1 120 ? 17.913 10.012 -19.355 1.00 71.94 120 VAL A CA 1
ATOM 901 C C . VAL A 1 120 ? 18.920 9.639 -18.264 1.00 71.94 120 VAL A C 1
ATOM 903 O O . VAL A 1 120 ? 19.224 10.429 -17.373 1.00 71.94 120 VAL A O 1
ATOM 906 N N . ASN A 1 121 ? 19.432 8.407 -18.308 1.00 68.06 121 ASN A N 1
ATOM 907 C CA . ASN A 1 121 ? 20.446 7.940 -17.363 1.00 68.06 121 ASN A CA 1
ATOM 908 C C . ASN A 1 121 ? 21.839 8.366 -17.847 1.00 68.06 121 ASN A C 1
ATOM 910 O O . ASN A 1 121 ? 22.436 7.689 -18.682 1.00 68.06 121 ASN A O 1
ATOM 914 N N . THR A 1 122 ? 22.371 9.472 -17.323 1.00 71.50 122 THR A N 1
ATOM 915 C CA . THR A 1 122 ? 23.763 9.865 -17.585 1.00 71.50 122 THR A CA 1
ATOM 916 C C . THR A 1 122 ? 24.709 8.880 -16.884 1.00 71.50 122 THR A C 1
ATOM 918 O O . THR A 1 122 ? 24.646 8.761 -15.657 1.00 71.50 122 THR A O 1
ATOM 921 N N . PRO A 1 123 ? 25.594 8.166 -17.605 1.00 64.75 123 PRO A N 1
ATOM 922 C CA . PRO A 1 123 ? 26.523 7.235 -16.978 1.00 64.75 123 PRO A CA 1
ATOM 923 C C . PRO A 1 123 ? 27.468 7.976 -16.026 1.00 64.75 123 PRO A C 1
ATOM 925 O O . PRO A 1 123 ? 28.042 9.006 -16.386 1.00 64.75 123 PRO A O 1
ATOM 928 N N . ALA A 1 124 ? 27.677 7.435 -14.824 1.00 65.12 124 ALA A N 1
ATOM 929 C CA . ALA A 1 124 ? 28.694 7.956 -13.917 1.00 65.12 124 ALA A CA 1
ATOM 930 C C . ALA A 1 124 ? 30.088 7.806 -14.557 1.00 65.12 124 ALA A C 1
ATOM 932 O O . ALA A 1 124 ? 30.463 6.714 -14.995 1.00 65.12 124 ALA A O 1
ATOM 933 N N . ARG A 1 125 ? 30.868 8.895 -14.616 1.00 66.19 125 ARG A N 1
ATOM 934 C CA . ARG A 1 125 ? 32.261 8.844 -15.089 1.00 66.19 125 ARG A CA 1
ATOM 935 C C . ARG A 1 125 ? 33.067 7.937 -14.155 1.00 66.19 125 ARG A C 1
ATOM 937 O O . ARG A 1 125 ? 33.076 8.146 -12.944 1.00 66.19 125 ARG A O 1
ATOM 944 N N . LYS A 1 126 ? 33.746 6.930 -14.713 1.00 52.38 126 LYS A N 1
ATOM 945 C CA . LYS A 1 126 ? 34.679 6.083 -13.958 1.00 52.38 126 LYS A CA 1
ATOM 946 C C . LYS A 1 126 ? 35.826 6.959 -13.452 1.00 52.38 126 LYS A C 1
ATOM 948 O O . LYS A 1 126 ? 36.583 7.489 -14.255 1.00 52.38 126 LYS A O 1
ATOM 953 N N . TYR A 1 127 ? 35.953 7.100 -12.138 1.00 54.22 127 TYR A N 1
ATOM 954 C CA . TYR A 1 127 ? 37.130 7.709 -11.525 1.00 54.22 127 TYR A CA 1
ATOM 955 C C . TYR A 1 127 ? 38.255 6.664 -11.541 1.00 54.22 127 TYR A C 1
ATOM 957 O O . TYR A 1 127 ? 38.198 5.682 -10.799 1.00 54.22 127 TYR A O 1
ATOM 965 N N . GLN A 1 128 ? 39.236 6.811 -12.435 1.00 54.66 128 GLN A N 1
ATOM 966 C CA . GLN A 1 128 ? 40.479 6.042 -12.363 1.00 54.66 128 GLN A CA 1
ATOM 967 C C . GLN A 1 128 ? 41.328 6.662 -11.251 1.00 54.66 128 GLN A C 1
ATOM 969 O O . GLN A 1 128 ? 41.669 7.837 -11.325 1.00 54.66 128 GLN A O 1
ATOM 974 N N . ARG A 1 129 ? 41.630 5.900 -10.194 1.00 51.06 129 ARG A N 1
ATOM 975 C CA . ARG A 1 129 ? 42.702 6.290 -9.271 1.00 51.06 129 ARG A CA 1
ATOM 976 C C . ARG A 1 129 ? 44.014 6.065 -10.011 1.00 51.06 129 ARG A C 1
ATOM 978 O O . ARG A 1 129 ? 44.316 4.919 -10.343 1.00 51.06 129 ARG A O 1
ATOM 985 N N . GLU A 1 130 ? 44.744 7.136 -10.294 1.00 49.94 130 GLU A N 1
ATOM 986 C CA . GLU A 1 130 ? 46.148 7.030 -10.679 1.00 49.94 130 GLU A CA 1
ATOM 987 C C . GLU A 1 130 ? 46.888 6.357 -9.520 1.00 49.94 130 GLU A C 1
ATOM 989 O O . GLU A 1 130 ? 46.774 6.763 -8.363 1.00 49.94 130 GLU A O 1
ATOM 994 N N . ALA A 1 131 ? 47.536 5.234 -9.815 1.00 49.94 131 ALA A N 1
ATOM 995 C CA . ALA A 1 131 ? 48.412 4.581 -8.866 1.00 49.94 131 ALA A CA 1
ATOM 996 C C . ALA A 1 131 ? 49.688 5.421 -8.791 1.00 49.94 131 ALA A C 1
ATOM 998 O O . ALA A 1 131 ? 50.433 5.468 -9.768 1.00 49.94 131 ALA A O 1
ATOM 999 N N . ASP A 1 132 ? 49.922 6.075 -7.652 1.00 46.69 132 ASP A N 1
ATOM 1000 C CA . ASP A 1 132 ? 51.211 6.687 -7.336 1.00 46.69 132 ASP A CA 1
ATOM 1001 C C . ASP A 1 132 ? 52.295 5.604 -7.399 1.00 46.69 132 ASP A C 1
ATOM 1003 O O . ASP A 1 132 ? 52.447 4.769 -6.503 1.00 46.69 132 ASP A O 1
ATOM 1007 N N . SER A 1 133 ? 53.043 5.598 -8.498 1.00 48.03 133 SER A N 1
ATOM 1008 C CA . SER A 1 133 ? 54.283 4.853 -8.640 1.00 48.03 133 SER A CA 1
ATOM 1009 C C . SER A 1 133 ? 55.366 5.558 -7.826 1.00 48.03 133 SER A C 1
ATOM 1011 O O . SER A 1 133 ? 56.101 6.395 -8.347 1.00 48.03 133 SER A O 1
ATOM 1013 N N . ALA A 1 134 ? 55.457 5.228 -6.538 1.00 46.25 134 ALA A N 1
ATOM 1014 C CA . ALA A 1 134 ? 56.623 5.544 -5.724 1.00 46.25 134 ALA A CA 1
ATOM 1015 C C . ALA A 1 134 ? 57.772 4.599 -6.120 1.00 46.25 134 ALA A C 1
ATOM 1017 O O . ALA A 1 134 ? 57.778 3.419 -5.766 1.00 46.25 134 ALA A O 1
ATOM 1018 N N . SER A 1 135 ? 58.712 5.118 -6.908 1.00 41.91 135 SER A N 1
ATOM 1019 C CA . SER A 1 135 ? 60.006 4.498 -7.193 1.00 41.91 135 SER A CA 1
ATOM 1020 C C . SER A 1 135 ? 60.897 4.530 -5.948 1.00 41.91 135 SER A C 1
ATOM 1022 O O . SER A 1 135 ? 61.092 5.598 -5.365 1.00 41.91 135 SER A O 1
ATOM 1024 N N . VAL A 1 136 ? 61.411 3.353 -5.580 1.00 45.78 136 VAL A N 1
ATOM 1025 C CA . VAL A 1 136 ? 62.551 3.131 -4.669 1.00 45.78 136 VAL A CA 1
ATOM 1026 C C . VAL A 1 136 ? 63.841 3.634 -5.309 1.00 45.78 136 VAL A C 1
ATOM 1028 O O . VAL A 1 136 ? 63.955 3.491 -6.548 1.00 45.78 136 VAL A O 1
#

Secondary structure (DSSP, 8-state):
--S-SPPPPPHHHHHHHHHHHHHHSTTT----B--HHHHHHHHHHHHHHTT--B------S-HHHHHTT--S-S---HHHHHHHHHHTT-----B-TTSPBPPHHHHHHHHTPPPPPP---PPPP-----------

Sequence (136 aa):
MKGRARRGPTFREVALIHAVARLALHPHITSIQASWVKLGPDGIAACLRAGVNDLGGTLMNETITRSAGAAHGQEMLPERMETLIRSAGRRPVQRTTLYEAVSAERRRVSLAAAPLAEVVNTPARKYQREADSASV

pLDDT: mean 83.26, std 17.47, range [41.91, 98.44]